Protein AF-T1HLT5-F1 (afdb_monomer)

Radius of gyration: 29.71 Å; Cα contacts (8 Å, |Δi|>4): 6; chains: 1; bounding box: 73×74×51 Å

Secondary structure (DSSP, 8-state):
-------PPPTTHHHHHHHHHHHHHHH--S-HHHHHHHHHHHHHHHHHHHHHTS------------------------------------

Sequence (90 aa):
MGSLIKVAVPEGIGSAMESLTKAILEEQPVDIYKFSYKHFQMKVQRRQEAVGSADSPLDEDNTRSKESTTEENKDTPTQPHLEELQITAV

Structure (mmCIF, N/CA/C/O backbone):
data_AF-T1HLT5-F1
#
_entry.id   AF-T1HLT5-F1
#
loop_
_atom_site.group_PDB
_atom_site.id
_atom_site.type_symbol
_atom_site.label_atom_id
_atom_site.label_alt_id
_atom_site.label_comp_id
_atom_site.label_asym_id
_atom_site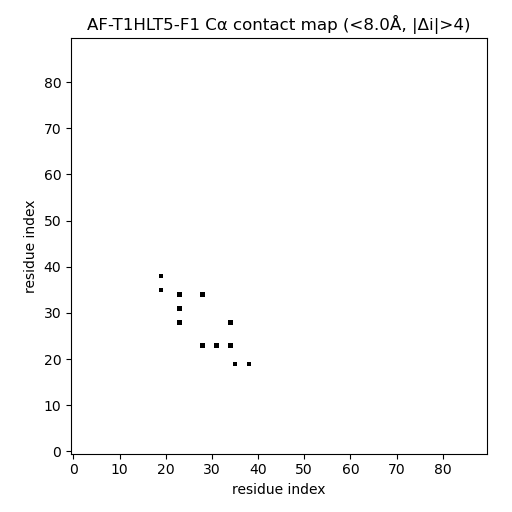.label_entity_id
_atom_site.label_seq_id
_atom_site.pdbx_PDB_ins_code
_atom_site.Cartn_x
_atom_site.Cartn_y
_atom_site.Cartn_z
_atom_site.occupancy
_atom_site.B_iso_or_equiv
_atom_site.auth_seq_id
_atom_site.auth_comp_id
_atom_site.auth_asym_id
_atom_site.auth_atom_id
_atom_site.pdbx_PDB_model_num
ATOM 1 N N . MET A 1 1 ? -4.622 -25.136 -28.170 1.00 48.50 1 MET A N 1
ATOM 2 C CA . MET A 1 1 ? -3.364 -24.954 -27.412 1.00 48.50 1 MET A CA 1
ATOM 3 C C . MET A 1 1 ? -3.441 -23.592 -26.740 1.00 48.50 1 MET A C 1
ATOM 5 O O . MET A 1 1 ? -3.465 -22.597 -27.450 1.00 48.50 1 MET A O 1
ATOM 9 N N . GLY A 1 2 ? -3.628 -23.537 -25.419 1.00 63.78 2 GLY A N 1
ATOM 10 C CA . GLY A 1 2 ? -3.744 -22.268 -24.691 1.00 63.78 2 GLY A CA 1
ATOM 11 C C . GLY A 1 2 ? -2.387 -21.576 -24.589 1.00 63.78 2 GLY A C 1
ATOM 12 O O . GLY A 1 2 ? -1.404 -22.213 -24.219 1.00 63.78 2 GLY A O 1
ATOM 13 N N . SER A 1 3 ? -2.328 -20.294 -24.946 1.00 70.06 3 SER A N 1
ATOM 14 C CA . SER A 1 3 ? -1.129 -19.471 -24.778 1.00 70.06 3 SER A CA 1
ATOM 15 C C . SER A 1 3 ? -0.806 -19.341 -23.288 1.00 70.06 3 SER A C 1
ATOM 17 O O . SER A 1 3 ? -1.595 -18.782 -22.528 1.00 70.06 3 SER A O 1
ATOM 19 N N . LEU A 1 4 ? 0.349 -19.858 -22.870 1.00 72.25 4 LEU A N 1
ATOM 20 C CA . LEU A 1 4 ? 0.888 -19.659 -21.526 1.00 72.25 4 LEU A CA 1
ATOM 21 C C . LEU A 1 4 ? 1.345 -18.202 -21.403 1.00 72.25 4 LEU A C 1
ATOM 23 O O . LEU A 1 4 ? 2.452 -17.848 -21.810 1.00 72.25 4 LEU A O 1
ATOM 27 N N . ILE A 1 5 ? 0.475 -17.342 -20.873 1.00 78.75 5 ILE A N 1
ATOM 28 C CA . ILE A 1 5 ? 0.832 -15.962 -20.538 1.00 78.75 5 ILE A CA 1
ATOM 29 C C . ILE A 1 5 ? 1.901 -16.020 -19.444 1.00 78.75 5 ILE A C 1
ATOM 31 O O . ILE A 1 5 ? 1.643 -16.464 -18.326 1.00 78.75 5 ILE A O 1
ATOM 35 N N . LYS A 1 6 ? 3.118 -15.580 -19.772 1.00 79.94 6 LYS A N 1
ATOM 36 C CA . LYS A 1 6 ? 4.180 -15.391 -18.784 1.00 79.94 6 LYS A CA 1
ATOM 37 C C . LYS A 1 6 ? 3.855 -1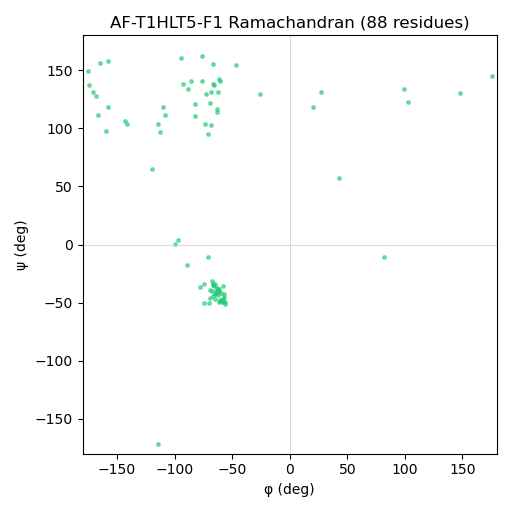4.146 -17.967 1.00 79.94 6 LYS A C 1
ATOM 39 O O . LYS A 1 6 ? 4.028 -13.029 -18.444 1.00 79.94 6 LYS A O 1
ATOM 44 N N . VAL A 1 7 ? 3.375 -14.348 -16.745 1.00 86.69 7 VAL A N 1
ATOM 45 C CA . VAL A 1 7 ? 3.214 -13.269 -15.768 1.00 86.69 7 VAL A CA 1
ATOM 46 C C . VAL A 1 7 ? 4.567 -13.042 -15.102 1.00 86.69 7 VAL A C 1
ATOM 48 O O . VAL A 1 7 ? 5.055 -13.901 -14.371 1.00 86.69 7 VAL A O 1
ATOM 51 N N . ALA A 1 8 ? 5.192 -11.902 -15.391 1.00 87.50 8 ALA A N 1
ATOM 52 C CA . ALA A 1 8 ? 6.404 -11.472 -14.707 1.00 87.50 8 ALA A CA 1
ATOM 53 C C . ALA A 1 8 ? 6.028 -10.668 -13.458 1.00 87.50 8 ALA A C 1
ATOM 55 O O . ALA A 1 8 ? 5.177 -9.781 -13.513 1.00 87.50 8 ALA A O 1
ATOM 56 N N . VAL A 1 9 ? 6.670 -10.980 -12.335 1.00 91.31 9 VAL A N 1
ATOM 57 C CA . VAL A 1 9 ? 6.530 -10.217 -11.092 1.00 91.31 9 VAL A CA 1
ATOM 58 C C . VAL A 1 9 ? 7.465 -9.005 -11.178 1.00 91.31 9 VAL A C 1
ATOM 60 O O . VAL A 1 9 ? 8.667 -9.212 -11.353 1.00 91.31 9 VAL A O 1
ATOM 63 N N . PRO A 1 10 ? 6.961 -7.758 -11.081 1.00 94.38 10 PRO A N 1
ATOM 64 C CA . PRO A 1 10 ? 7.810 -6.573 -11.137 1.00 94.38 10 PRO A CA 1
ATOM 65 C C . PRO A 1 10 ? 8.826 -6.548 -10.000 1.00 94.38 10 PRO A C 1
ATOM 67 O O . PRO A 1 10 ? 8.512 -6.893 -8.858 1.00 94.38 10 PRO A O 1
ATOM 70 N N . GLU A 1 11 ? 10.033 -6.083 -10.294 1.00 93.81 11 GLU A N 1
ATOM 71 C CA . GLU A 1 11 ? 11.043 -5.881 -9.265 1.00 93.81 11 GLU A CA 1
ATOM 72 C C . GLU A 1 11 ? 10.554 -4.871 -8.213 1.00 93.81 11 GLU A C 1
ATOM 74 O O . GLU A 1 11 ? 9.865 -3.895 -8.516 1.00 93.81 11 GLU A O 1
ATOM 79 N N . GLY A 1 12 ? 10.866 -5.132 -6.944 1.00 94.88 12 GLY A N 1
ATOM 80 C CA . GLY A 1 12 ? 10.501 -4.254 -5.832 1.00 94.88 12 GLY A CA 1
ATOM 81 C C . GLY A 1 12 ? 9.071 -4.409 -5.300 1.00 94.88 12 GLY A C 1
ATOM 82 O O . GLY A 1 12 ? 8.807 -3.917 -4.202 1.00 94.88 12 GLY A O 1
ATOM 83 N N . ILE A 1 13 ? 8.167 -5.140 -5.973 1.00 96.25 13 ILE A N 1
ATOM 84 C CA . ILE A 1 13 ? 6.803 -5.360 -5.449 1.00 96.25 13 ILE A CA 1
ATOM 85 C C . ILE A 1 13 ? 6.818 -6.103 -4.109 1.00 96.25 13 ILE A C 1
ATOM 87 O O . ILE A 1 13 ? 6.093 -5.729 -3.192 1.00 96.25 13 ILE A O 1
ATOM 91 N N . GLY A 1 14 ? 7.697 -7.102 -3.962 1.00 97.00 14 GLY A N 1
ATOM 92 C CA . GLY A 1 14 ? 7.850 -7.855 -2.715 1.00 97.00 14 GLY A CA 1
ATOM 93 C C . GLY A 1 14 ? 8.257 -6.951 -1.553 1.00 97.00 14 GLY A C 1
ATOM 94 O O . GLY A 1 14 ? 7.604 -6.954 -0.518 1.00 97.00 14 GLY A O 1
ATOM 95 N N . SER A 1 15 ? 9.261 -6.097 -1.762 1.00 96.94 15 SER A N 1
ATOM 96 C CA . SER A 1 15 ? 9.715 -5.130 -0.754 1.00 96.94 15 SER A CA 1
ATOM 97 C C . SER A 1 15 ? 8.639 -4.087 -0.418 1.00 96.94 15 SER A C 1
ATOM 99 O O . SER A 1 15 ? 8.437 -3.738 0.749 1.00 96.94 15 SER A O 1
ATOM 101 N N . ALA A 1 16 ? 7.901 -3.608 -1.425 1.00 96.62 16 ALA A N 1
ATOM 102 C CA .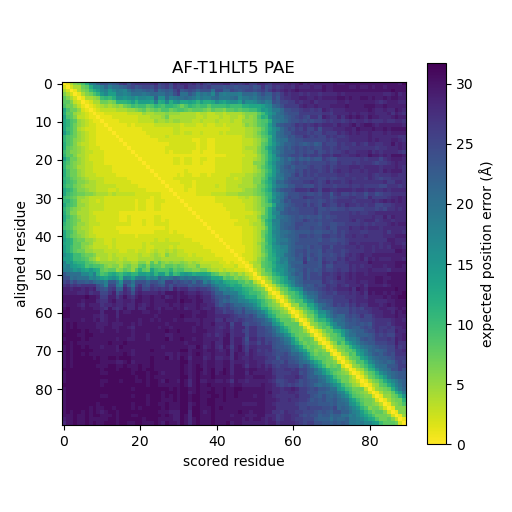 ALA A 1 16 ? 6.798 -2.675 -1.223 1.00 96.62 16 ALA A CA 1
ATOM 103 C C . ALA A 1 16 ? 5.705 -3.294 -0.339 1.00 96.62 16 ALA A C 1
ATOM 105 O O . ALA A 1 16 ? 5.307 -2.680 0.655 1.00 96.62 16 ALA A O 1
ATOM 106 N N . MET A 1 17 ? 5.290 -4.522 -0.649 1.00 98.12 17 MET A N 1
ATOM 107 C CA . MET A 1 17 ? 4.287 -5.251 0.125 1.00 98.12 17 MET A CA 1
ATOM 108 C C . MET A 1 17 ? 4.785 -5.605 1.526 1.00 98.12 17 MET A C 1
ATOM 110 O O . MET A 1 17 ? 4.072 -5.364 2.492 1.00 98.12 17 MET A O 1
ATOM 114 N N . GLU A 1 18 ? 6.022 -6.082 1.670 1.00 98.00 18 GLU A N 1
ATOM 115 C CA . GLU A 1 18 ? 6.619 -6.384 2.976 1.00 98.00 18 GLU A CA 1
ATOM 116 C C . GLU A 1 18 ? 6.623 -5.152 3.889 1.00 98.00 18 GLU A C 1
ATOM 118 O O . GLU A 1 18 ? 6.276 -5.237 5.066 1.00 98.00 18 GLU A O 1
ATOM 123 N N . SER A 1 19 ? 6.962 -3.983 3.342 1.00 97.88 19 SER A N 1
ATOM 124 C CA . SER A 1 19 ? 6.972 -2.743 4.116 1.00 97.88 19 SER A CA 1
ATOM 125 C C . SER A 1 19 ? 5.585 -2.317 4.598 1.00 97.88 19 SER A C 1
ATOM 127 O O . SER A 1 19 ? 5.473 -1.732 5.670 1.00 97.88 19 SER A O 1
ATOM 129 N N . LEU A 1 20 ? 4.541 -2.586 3.808 1.00 98.25 20 LEU A N 1
ATOM 130 C CA . LEU A 1 20 ? 3.162 -2.347 4.215 1.00 98.25 20 LEU A CA 1
ATOM 131 C C . LEU A 1 20 ? 2.770 -3.331 5.319 1.00 98.25 20 LEU A C 1
ATOM 133 O O . LEU A 1 20 ? 2.222 -2.916 6.335 1.00 98.25 20 LEU A O 1
ATOM 137 N N . THR A 1 21 ? 3.092 -4.614 5.144 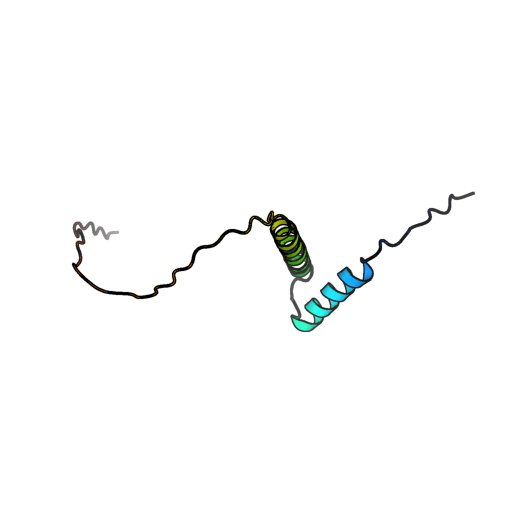1.00 98.25 21 THR A N 1
ATOM 138 C CA . THR A 1 21 ? 2.804 -5.655 6.135 1.00 98.25 21 THR A CA 1
ATOM 139 C C . THR A 1 21 ? 3.436 -5.330 7.485 1.00 98.25 21 THR A C 1
ATOM 141 O O . THR A 1 21 ? 2.754 -5.421 8.500 1.00 98.25 21 THR A O 1
ATOM 144 N N . LYS A 1 22 ? 4.703 -4.892 7.512 1.00 98.50 22 LYS A N 1
ATOM 145 C CA . LYS A 1 22 ? 5.371 -4.460 8.753 1.00 98.50 22 LYS A CA 1
ATOM 146 C C . LYS A 1 22 ? 4.620 -3.311 9.430 1.00 98.50 22 LYS A C 1
ATOM 148 O O . LYS A 1 22 ? 4.283 -3.427 10.601 1.00 98.50 22 LYS A O 1
ATOM 153 N N . ALA A 1 23 ? 4.268 -2.271 8.676 1.00 98.12 23 ALA A N 1
ATOM 154 C CA . ALA A 1 23 ? 3.547 -1.119 9.212 1.00 98.12 23 ALA A CA 1
ATOM 155 C C . ALA A 1 23 ? 2.145 -1.486 9.748 1.00 98.12 23 ALA A C 1
ATOM 157 O O . ALA A 1 23 ? 1.728 -0.988 10.789 1.00 98.12 23 ALA A O 1
ATOM 158 N N . ILE A 1 24 ? 1.432 -2.412 9.090 1.00 98.38 24 ILE A N 1
ATOM 159 C CA . ILE A 1 24 ? 0.136 -2.921 9.575 1.00 98.38 24 ILE A CA 1
ATOM 160 C C . ILE A 1 24 ? 0.297 -3.681 10.896 1.00 98.38 24 ILE A C 1
ATOM 162 O O . ILE A 1 24 ? -0.532 -3.524 11.789 1.00 98.38 24 ILE A O 1
ATOM 166 N N . LEU A 1 25 ? 1.335 -4.512 11.025 1.00 98.44 25 LEU A N 1
ATOM 167 C CA . LEU A 1 25 ? 1.586 -5.270 12.255 1.00 98.44 25 LEU A CA 1
ATOM 168 C C . LEU A 1 25 ? 1.964 -4.360 13.430 1.00 98.44 25 LEU A C 1
ATOM 170 O O . LEU A 1 25 ? 1.606 -4.662 14.567 1.00 98.44 25 LEU A O 1
ATOM 174 N N . GLU A 1 26 ? 2.665 -3.261 13.153 1.00 98.00 26 GLU A N 1
ATOM 175 C CA . GLU A 1 26 ? 3.071 -2.272 14.153 1.00 98.00 26 GLU A CA 1
ATOM 176 C C . GLU A 1 26 ? 1.899 -1.399 14.618 1.00 98.00 26 GLU A C 1
ATOM 178 O O . GLU A 1 26 ? 1.672 -1.267 15.819 1.00 98.00 26 GLU A O 1
ATOM 183 N N . GLU A 1 27 ? 1.137 -0.818 13.688 1.00 98.00 27 GLU A N 1
ATOM 184 C CA . GLU A 1 27 ? 0.084 0.153 14.021 1.00 98.00 27 GLU A CA 1
ATOM 185 C C . GLU A 1 27 ? -1.287 -0.485 14.290 1.00 98.00 27 GLU A C 1
ATOM 187 O O . GLU A 1 27 ? -2.159 0.163 14.866 1.00 98.00 27 GLU A O 1
ATOM 192 N N . GLN A 1 28 ? -1.494 -1.738 13.868 1.00 98.25 28 GLN A N 1
ATOM 193 C CA . GLN A 1 28 ? -2.770 -2.466 13.939 1.00 98.25 28 GLN A CA 1
ATOM 194 C C . GLN A 1 28 ? -3.992 -1.615 13.534 1.00 98.25 28 GLN A C 1
ATOM 196 O O . GLN A 1 28 ? -4.937 -1.443 14.311 1.00 98.25 28 GLN A O 1
ATOM 201 N N . PRO A 1 29 ? -4.002 -1.056 12.311 1.00 98.12 29 PRO A N 1
ATOM 202 C CA . PRO A 1 29 ? -5.076 -0.182 11.869 1.00 98.12 29 PRO A CA 1
ATOM 203 C C . PRO A 1 29 ? -6.397 -0.947 11.721 1.00 98.12 29 PRO A C 1
ATOM 205 O O . PRO A 1 29 ? -6.450 -2.029 11.139 1.00 98.12 29 PRO A O 1
ATOM 208 N N . VAL A 1 30 ? -7.494 -0.326 12.163 1.00 98.06 30 VAL A N 1
ATOM 209 C CA . VAL A 1 30 ? -8.857 -0.864 11.986 1.00 98.06 30 VAL A CA 1
ATOM 210 C C . VAL A 1 30 ? -9.262 -0.896 10.506 1.00 98.06 30 VAL 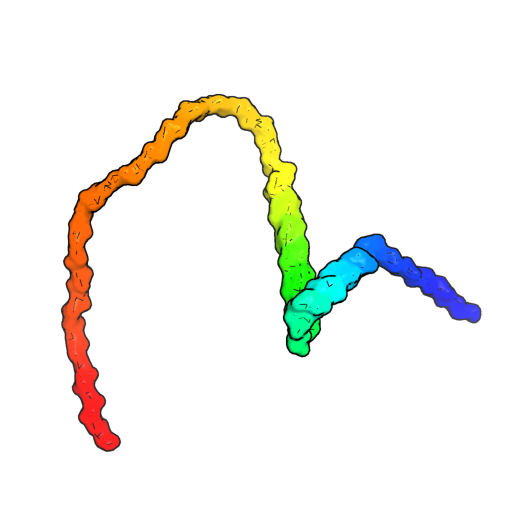A C 1
ATOM 212 O O . VAL A 1 30 ? -9.937 -1.820 10.061 1.00 98.06 30 VAL A O 1
ATOM 215 N N . ASP A 1 31 ? -8.831 0.102 9.729 1.00 98.25 31 ASP A N 1
ATOM 216 C CA . ASP A 1 31 ? -9.090 0.204 8.289 1.00 98.25 31 ASP A CA 1
ATOM 217 C C . ASP A 1 31 ? -7.785 0.053 7.498 1.00 98.25 31 ASP A C 1
ATOM 219 O O . ASP A 1 31 ? -7.023 1.007 7.301 1.00 98.25 31 ASP A O 1
ATOM 223 N N . ILE A 1 32 ? -7.545 -1.170 7.026 1.00 97.94 32 ILE A N 1
ATOM 224 C CA . ILE A 1 32 ? -6.338 -1.535 6.280 1.00 97.94 32 ILE A CA 1
ATOM 225 C C . ILE A 1 32 ? -6.287 -0.838 4.912 1.00 97.94 32 ILE A C 1
ATOM 227 O O . ILE A 1 32 ? -5.199 -0.504 4.439 1.00 97.94 32 ILE A O 1
ATOM 231 N N . TYR A 1 33 ? -7.426 -0.564 4.270 1.00 98.12 33 TYR A N 1
ATOM 232 C CA . TYR A 1 33 ? -7.448 0.065 2.946 1.00 98.12 33 TYR A CA 1
ATOM 233 C C . TYR A 1 33 ? -7.015 1.527 3.028 1.00 98.12 33 TYR A C 1
ATOM 235 O O . TYR A 1 33 ? -6.102 1.956 2.313 1.00 98.12 33 TYR A O 1
ATOM 243 N N . LYS A 1 34 ? -7.620 2.281 3.951 1.00 98.38 34 LYS A N 1
ATOM 244 C CA . LYS A 1 34 ? -7.252 3.679 4.200 1.00 98.38 34 LYS A CA 1
ATOM 245 C C . LYS A 1 34 ? -5.812 3.801 4.687 1.00 98.38 34 LYS A C 1
ATOM 247 O O . LYS A 1 34 ? -5.110 4.730 4.284 1.00 98.38 34 LYS A O 1
ATOM 252 N N . PHE A 1 35 ? -5.366 2.866 5.523 1.00 98.56 35 PHE A N 1
ATOM 253 C CA . PHE A 1 35 ? -3.981 2.801 5.973 1.00 98.56 35 PHE A CA 1
ATOM 254 C C . PHE A 1 35 ? -3.006 2.590 4.809 1.00 98.56 35 PHE A C 1
ATOM 256 O O . PHE A 1 35 ? -2.066 3.365 4.637 1.00 98.56 35 PHE A O 1
ATOM 263 N N . SER A 1 36 ? -3.278 1.604 3.951 1.00 98.19 36 SER A N 1
ATOM 264 C CA . SER A 1 36 ? -2.434 1.276 2.795 1.00 98.19 36 SER A CA 1
ATOM 265 C C . SER A 1 36 ? -2.297 2.451 1.828 1.00 98.19 36 SER A C 1
ATOM 267 O O . SER A 1 36 ? -1.193 2.740 1.362 1.00 98.19 36 SER A O 1
ATOM 269 N N . TYR A 1 37 ? -3.398 3.164 1.564 1.00 98.19 37 TYR A N 1
ATOM 270 C CA . TYR A 1 37 ? -3.382 4.377 0.745 1.00 98.19 37 TYR A CA 1
ATOM 271 C C . TYR A 1 37 ? -2.406 5.418 1.305 1.00 98.19 37 TYR A C 1
ATOM 273 O O . TYR A 1 37 ? -1.516 5.881 0.590 1.00 98.19 37 TYR A O 1
ATOM 281 N N . LYS A 1 38 ? -2.519 5.732 2.602 1.00 98.19 38 LYS A N 1
ATOM 282 C CA . LYS A 1 38 ? -1.639 6.701 3.268 1.00 98.19 38 LYS A CA 1
ATOM 283 C C . LYS A 1 38 ? -0.177 6.250 3.264 1.00 98.19 38 LYS A C 1
ATOM 285 O O . LYS A 1 38 ? 0.703 7.056 2.969 1.00 98.19 38 LYS A O 1
ATOM 290 N N . HIS A 1 39 ? 0.084 4.971 3.546 1.00 97.94 39 HIS A N 1
ATOM 291 C CA . HIS A 1 39 ? 1.435 4.399 3.557 1.00 97.94 39 HIS A CA 1
ATOM 292 C C . HIS A 1 39 ? 2.153 4.613 2.223 1.00 97.94 39 HIS A C 1
ATOM 294 O O . HIS A 1 39 ? 3.277 5.121 2.184 1.00 97.94 39 HIS A O 1
ATOM 300 N N . PHE A 1 40 ? 1.497 4.280 1.109 1.00 97.88 40 PHE A N 1
ATOM 301 C CA . PHE A 1 40 ? 2.096 4.462 -0.212 1.00 97.88 40 PHE A CA 1
ATOM 302 C C . PHE A 1 40 ? 2.128 5.925 -0.658 1.00 97.88 40 PHE A C 1
ATOM 304 O O . PHE A 1 40 ? 3.110 6.328 -1.283 1.00 97.88 40 PHE A O 1
ATOM 311 N N . GLN A 1 41 ? 1.136 6.740 -0.288 1.00 97.81 41 GLN A N 1
ATOM 312 C CA . GLN A 1 41 ? 1.143 8.178 -0.567 1.00 97.81 41 GLN A CA 1
ATOM 313 C C . GLN A 1 41 ? 2.379 8.861 0.042 1.00 97.81 41 GLN A C 1
ATOM 315 O O . GLN A 1 41 ? 3.099 9.563 -0.669 1.00 97.81 41 GLN A O 1
ATOM 320 N N . MET A 1 42 ? 2.693 8.580 1.312 1.00 96.19 42 MET A N 1
ATOM 321 C CA . MET A 1 42 ? 3.893 9.111 1.973 1.00 96.19 42 MET A CA 1
ATOM 322 C C . MET A 1 42 ? 5.187 8.663 1.281 1.00 96.19 42 MET A C 1
ATOM 324 O O . MET A 1 42 ? 6.134 9.439 1.160 1.00 96.19 42 MET A O 1
ATOM 328 N N . LYS A 1 43 ? 5.247 7.415 0.800 1.00 94.06 43 LYS A N 1
ATOM 329 C CA . LYS A 1 43 ? 6.422 6.904 0.076 1.00 94.06 43 LYS A CA 1
ATOM 330 C C . LYS A 1 43 ? 6.632 7.582 -1.274 1.00 94.06 43 LYS A C 1
ATOM 332 O O . LYS A 1 43 ? 7.777 7.854 -1.635 1.00 94.06 43 LYS A O 1
ATOM 337 N N . VAL A 1 44 ? 5.555 7.846 -2.011 1.00 95.25 44 VAL A N 1
ATOM 338 C CA . VAL A 1 44 ? 5.621 8.575 -3.285 1.00 95.25 44 VAL A CA 1
ATOM 339 C C . VAL A 1 44 ? 6.081 10.008 -3.044 1.00 95.25 44 VAL A C 1
ATOM 341 O O . VAL A 1 44 ? 7.011 10.455 -3.711 1.00 95.25 44 VAL A O 1
ATOM 344 N N . GLN A 1 45 ? 5.502 10.684 -2.051 1.00 94.38 45 GLN A N 1
ATOM 345 C CA . GLN A 1 45 ? 5.866 12.055 -1.704 1.00 94.38 45 GLN A CA 1
ATOM 346 C C . GLN A 1 45 ? 7.354 12.181 -1.338 1.00 94.38 45 GLN A C 1
ATOM 348 O O . GLN A 1 45 ? 8.066 12.975 -1.947 1.00 94.38 45 GLN A O 1
ATOM 353 N N . ARG A 1 46 ? 7.869 11.322 -0.447 1.00 92.69 46 ARG A N 1
ATOM 354 C CA . ARG A 1 46 ? 9.301 11.319 -0.084 1.00 92.69 46 ARG A CA 1
ATOM 355 C C . ARG A 1 46 ? 10.218 11.107 -1.285 1.00 92.69 46 ARG A C 1
ATOM 357 O O . ARG A 1 46 ? 11.313 11.656 -1.340 1.00 92.69 46 ARG A O 1
ATOM 364 N N . ARG A 1 47 ? 9.795 10.288 -2.253 1.00 90.94 47 ARG A N 1
ATOM 365 C CA . ARG A 1 47 ? 10.571 10.067 -3.478 1.00 90.94 47 ARG A CA 1
ATOM 366 C C . ARG A 1 47 ? 10.581 11.312 -4.362 1.00 90.94 47 ARG A C 1
ATOM 368 O O . ARG A 1 47 ? 11.618 11.618 -4.932 1.00 90.94 47 ARG A O 1
ATOM 375 N N . GLN A 1 48 ? 9.462 12.021 -4.470 1.00 89.19 48 GLN A N 1
ATOM 376 C CA . GLN A 1 48 ? 9.389 13.274 -5.226 1.00 89.19 48 GLN A CA 1
ATOM 377 C C . GLN A 1 48 ? 10.271 14.361 -4.599 1.00 89.19 48 GLN A C 1
ATOM 379 O O . GLN A 1 48 ? 11.007 15.027 -5.319 1.00 89.19 48 GLN A O 1
ATOM 384 N N . GLU A 1 49 ? 10.272 14.472 -3.270 1.00 86.12 49 GLU A N 1
ATOM 385 C CA . GLU A 1 49 ? 11.148 15.389 -2.525 1.00 86.12 49 GLU A CA 1
ATOM 386 C C . GLU A 1 49 ? 12.635 15.046 -2.720 1.00 86.12 49 GLU A C 1
ATOM 388 O O . GLU A 1 49 ? 13.458 15.932 -2.957 1.00 86.12 49 GLU A O 1
ATOM 393 N N . ALA A 1 50 ? 12.983 13.755 -2.700 1.00 82.00 50 ALA A N 1
ATOM 394 C CA . ALA A 1 50 ? 14.352 13.297 -2.938 1.00 82.00 50 ALA A CA 1
ATOM 395 C C . ALA A 1 50 ? 14.834 13.561 -4.376 1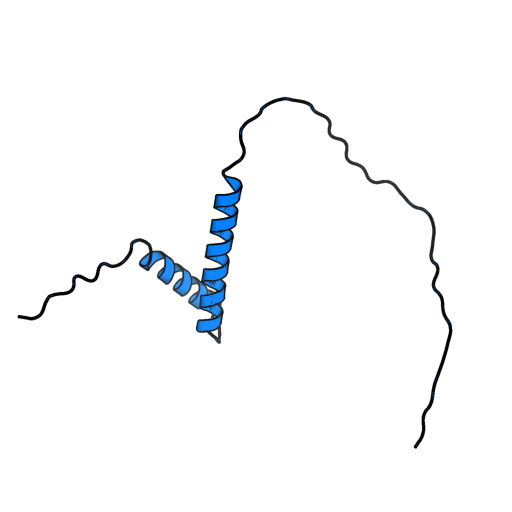.00 82.00 50 ALA A C 1
ATOM 397 O O . ALA A 1 50 ? 16.007 13.855 -4.581 1.00 82.00 50 ALA A O 1
ATOM 398 N N . VAL A 1 51 ? 13.942 13.471 -5.368 1.00 74.31 51 VAL A N 1
ATOM 399 C CA . VAL A 1 51 ? 14.272 13.740 -6.779 1.00 74.31 51 VAL A CA 1
ATOM 400 C C . VAL A 1 51 ? 14.345 15.245 -7.063 1.00 74.31 51 VAL A C 1
ATOM 402 O O . VAL A 1 51 ? 15.225 15.672 -7.801 1.00 74.31 51 VAL A O 1
ATOM 405 N N . GLY A 1 52 ? 13.493 16.064 -6.438 1.00 60.09 52 GLY A N 1
ATOM 406 C CA . GLY A 1 52 ? 13.527 17.529 -6.570 1.00 60.09 52 GLY A CA 1
ATOM 407 C C . GLY A 1 52 ? 14.712 18.213 -5.876 1.00 60.09 52 GLY A C 1
ATOM 408 O O . GLY A 1 52 ? 14.949 19.391 -6.109 1.00 60.09 52 GLY A O 1
ATOM 409 N N . SER A 1 53 ? 15.464 17.485 -5.045 1.00 58.72 53 SER A N 1
ATOM 410 C CA . SER A 1 53 ? 16.637 17.997 -4.317 1.00 58.72 53 SER A CA 1
ATOM 411 C C . SER A 1 53 ? 17.978 17.641 -4.979 1.00 58.72 53 SER A C 1
ATOM 413 O O . SER A 1 53 ? 19.029 17.973 -4.439 1.00 58.72 53 SER A O 1
ATOM 415 N N . ALA A 1 54 ? 17.960 16.932 -6.114 1.00 55.25 54 ALA A N 1
ATOM 416 C CA . ALA A 1 54 ? 19.163 16.444 -6.798 1.00 55.25 54 ALA A CA 1
ATOM 417 C C . ALA A 1 54 ? 19.642 17.345 -7.954 1.00 55.25 54 ALA A C 1
ATOM 419 O O . ALA A 1 54 ? 20.611 16.993 -8.620 1.00 55.25 54 ALA A O 1
ATOM 420 N N . ASP A 1 55 ? 18.992 18.491 -8.180 1.00 48.53 55 ASP A N 1
ATOM 421 C CA . ASP A 1 55 ? 19.303 19.428 -9.267 1.00 48.53 55 ASP A CA 1
ATOM 422 C C . ASP A 1 55 ? 19.696 20.803 -8.691 1.00 48.53 55 ASP A C 1
ATOM 424 O O . ASP A 1 55 ? 18.993 21.801 -8.830 1.00 48.53 55 ASP A O 1
ATOM 428 N N . SER A 1 56 ? 20.820 20.839 -7.970 1.00 46.97 56 SER A N 1
ATOM 429 C CA . SER A 1 56 ? 21.524 22.086 -7.649 1.00 46.97 56 SER A CA 1
ATOM 430 C C . SER A 1 56 ? 22.810 22.126 -8.475 1.00 46.97 56 SER A C 1
ATOM 432 O O . SER A 1 56 ? 23.706 21.317 -8.210 1.00 46.97 56 SER A O 1
ATOM 434 N N . PRO A 1 57 ? 22.941 23.034 -9.461 1.00 49.34 57 PRO A N 1
ATOM 435 C CA . PRO A 1 57 ? 24.221 23.300 -10.094 1.00 49.34 57 PRO A CA 1
ATOM 436 C C . PRO A 1 57 ? 25.185 23.840 -9.036 1.00 49.34 57 PRO A C 1
ATOM 438 O O . PRO A 1 57 ? 24.842 24.731 -8.256 1.00 49.34 57 PRO A O 1
ATOM 441 N N . LEU A 1 58 ? 26.383 23.265 -8.995 1.00 51.25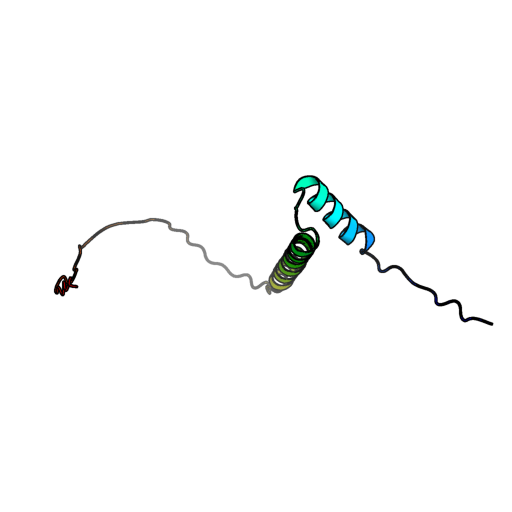 58 LEU A N 1
ATOM 442 C CA . LEU A 1 58 ? 27.509 23.813 -8.255 1.00 51.25 58 LEU A CA 1
ATOM 443 C C . LEU A 1 58 ? 27.943 25.110 -8.939 1.00 51.25 58 LEU A C 1
ATOM 445 O O . LEU A 1 58 ? 28.637 25.053 -9.948 1.00 51.25 58 LEU A O 1
ATOM 449 N N . ASP A 1 59 ? 27.580 26.246 -8.359 1.00 50.44 59 ASP A N 1
ATOM 450 C CA . ASP A 1 59 ? 28.368 27.466 -8.489 1.00 50.44 59 ASP A CA 1
ATOM 451 C C . ASP A 1 59 ? 28.906 27.817 -7.097 1.00 50.44 59 ASP A C 1
ATOM 453 O O . ASP A 1 59 ? 28.189 28.260 -6.196 1.00 50.44 59 ASP A O 1
ATOM 457 N N . GLU A 1 60 ? 30.193 27.532 -6.907 1.00 50.88 60 GLU A N 1
ATOM 458 C CA . GLU A 1 60 ? 31.005 28.120 -5.850 1.00 50.88 60 GLU A CA 1
ATOM 459 C C . GLU A 1 60 ? 31.217 29.610 -6.166 1.00 50.88 60 GLU A C 1
ATOM 461 O O . GLU A 1 60 ? 31.791 29.917 -7.204 1.00 50.88 60 GLU A O 1
ATOM 466 N N . ASP A 1 61 ? 30.819 30.526 -5.275 1.00 44.06 61 ASP A N 1
ATOM 467 C CA . ASP A 1 61 ? 31.710 31.593 -4.782 1.00 44.06 61 ASP A CA 1
ATOM 468 C C . ASP A 1 61 ? 31.130 32.296 -3.533 1.00 44.06 61 ASP A C 1
ATOM 470 O O . ASP A 1 61 ? 30.096 32.959 -3.555 1.00 44.06 61 ASP A O 1
ATOM 474 N N . ASN A 1 62 ? 31.814 32.064 -2.411 1.00 44.09 62 ASN A N 1
ATOM 475 C CA . ASN A 1 62 ? 32.176 32.997 -1.335 1.00 44.09 62 ASN A CA 1
ATOM 476 C C . ASN A 1 62 ? 31.354 34.315 -1.211 1.00 44.09 62 ASN A C 1
ATOM 478 O O . ASN A 1 62 ? 31.442 35.219 -2.031 1.00 44.09 62 ASN A O 1
ATOM 482 N N . THR A 1 63 ? 30.642 34.579 -0.108 1.00 40.69 63 THR A N 1
ATOM 483 C CA . THR A 1 63 ? 31.260 35.260 1.045 1.00 40.69 63 THR A CA 1
ATOM 484 C C . THR A 1 63 ? 30.385 35.224 2.309 1.00 40.69 63 THR A C 1
ATOM 486 O O . THR A 1 63 ? 29.229 35.630 2.354 1.00 40.69 63 THR A O 1
ATOM 489 N N . ARG A 1 64 ? 31.036 34.757 3.375 1.00 43.47 64 ARG A N 1
ATOM 490 C CA . ARG A 1 64 ? 30.803 34.952 4.815 1.00 43.47 64 ARG A CA 1
ATOM 491 C C . ARG A 1 64 ? 30.069 36.253 5.208 1.00 43.47 64 ARG A C 1
ATOM 493 O O . ARG A 1 64 ? 30.592 37.337 4.977 1.00 43.47 64 ARG A O 1
ATOM 500 N N . SER A 1 65 ? 29.013 36.132 6.021 1.00 43.47 65 SER A N 1
ATOM 501 C CA . SER A 1 65 ? 28.992 36.597 7.428 1.00 43.47 65 SER A CA 1
ATOM 502 C C . SER A 1 65 ? 27.739 36.117 8.165 1.00 43.47 65 SER A C 1
ATOM 504 O O . SER A 1 65 ? 26.624 36.215 7.668 1.00 43.47 65 SER A O 1
ATOM 506 N N . LYS A 1 66 ? 27.955 35.557 9.358 1.00 50.34 66 LYS A N 1
ATOM 507 C CA . LYS A 1 66 ? 26.920 35.229 10.341 1.00 50.34 66 LYS A CA 1
ATOM 508 C C . LYS A 1 66 ? 26.647 36.472 11.181 1.00 50.34 66 LYS A C 1
ATOM 510 O O . LYS A 1 66 ? 27.624 37.063 11.619 1.00 50.34 66 LYS A O 1
ATOM 515 N N . GLU A 1 67 ? 25.393 36.748 11.526 1.00 35.44 67 GLU A N 1
ATOM 516 C CA . GLU A 1 67 ? 25.059 37.275 12.854 1.00 35.44 67 GLU A CA 1
ATOM 517 C C . GLU A 1 67 ? 23.588 36.991 13.193 1.00 35.44 67 GLU A C 1
ATOM 519 O O . GLU A 1 67 ? 22.667 37.413 12.499 1.00 35.44 67 GLU A O 1
ATOM 524 N N . SER A 1 68 ? 23.395 36.213 14.257 1.00 43.16 68 SER A N 1
ATOM 525 C CA . SER A 1 68 ? 22.162 36.153 15.039 1.00 43.16 68 SER A CA 1
ATOM 526 C C . SER A 1 68 ? 22.098 37.397 15.920 1.00 43.16 68 SER A C 1
ATOM 528 O O . SER A 1 68 ? 23.115 37.683 16.536 1.00 43.16 68 SER A O 1
ATOM 530 N N . THR A 1 69 ? 20.944 38.038 16.116 1.00 32.22 69 THR A N 1
ATOM 531 C CA . THR A 1 69 ? 20.282 38.170 17.437 1.00 32.22 69 THR A CA 1
ATOM 532 C C . THR A 1 69 ? 19.033 39.052 17.388 1.00 32.22 69 THR A C 1
ATOM 534 O O . THR A 1 69 ? 18.928 40.014 16.640 1.00 32.22 69 THR A O 1
ATOM 537 N N . THR A 1 70 ? 18.077 38.634 18.208 1.00 41.94 70 THR A N 1
ATOM 538 C CA . THR A 1 70 ? 16.826 39.266 18.627 1.00 41.94 70 THR A CA 1
ATOM 539 C C . THR A 1 70 ? 17.055 40.529 19.462 1.00 41.94 70 THR A C 1
ATOM 541 O O . THR A 1 70 ? 17.826 40.437 20.404 1.00 41.94 70 THR A O 1
ATOM 544 N N . GLU A 1 71 ? 16.300 41.607 19.217 1.00 43.00 71 GLU A N 1
ATOM 545 C CA . GLU A 1 71 ? 15.862 42.662 20.168 1.00 43.00 71 GLU A CA 1
ATOM 546 C C . GLU A 1 71 ? 14.720 43.449 19.480 1.00 43.00 71 GLU A C 1
ATOM 548 O O . GLU A 1 71 ? 14.690 43.510 18.255 1.00 43.00 71 GLU A O 1
ATOM 553 N N . GLU A 1 72 ? 13.767 44.150 20.087 1.00 38.88 72 GLU A N 1
ATOM 554 C CA . GLU A 1 72 ? 13.036 44.154 21.357 1.00 38.88 72 GLU A CA 1
ATOM 555 C C . GLU A 1 72 ? 11.968 45.277 21.168 1.00 38.88 72 GLU A C 1
ATOM 557 O O . GLU A 1 72 ? 12.270 46.312 20.586 1.00 38.88 72 GLU A O 1
ATOM 562 N N . ASN A 1 73 ? 10.718 45.037 21.594 1.00 40.22 73 ASN A N 1
ATOM 563 C CA . ASN A 1 73 ? 9.607 45.963 21.931 1.00 40.22 73 ASN A CA 1
ATOM 564 C C . ASN A 1 73 ? 9.479 47.374 21.298 1.00 40.22 73 ASN A C 1
ATOM 566 O O . ASN A 1 73 ? 10.308 48.241 21.549 1.00 40.22 73 ASN A O 1
ATOM 570 N N . LYS A 1 74 ? 8.273 47.707 20.786 1.00 40.88 74 LYS A N 1
ATOM 571 C CA . LYS A 1 74 ? 7.300 48.573 21.505 1.00 40.88 74 LYS A CA 1
ATOM 572 C C . LYS A 1 74 ? 5.949 48.734 20.782 1.00 40.88 74 LYS A C 1
ATOM 574 O O . LYS A 1 74 ? 5.888 48.809 19.562 1.00 40.88 74 LYS A O 1
ATOM 579 N N . ASP A 1 75 ? 4.929 48.914 21.617 1.00 43.25 75 ASP A N 1
ATOM 580 C CA . ASP A 1 75 ? 3.619 49.538 21.394 1.00 43.25 75 ASP A CA 1
ATOM 581 C C . ASP A 1 75 ? 2.381 48.663 21.127 1.00 43.25 75 ASP A C 1
ATOM 583 O O . ASP A 1 75 ? 2.373 47.673 20.405 1.00 43.25 75 ASP A O 1
ATOM 587 N N . THR A 1 76 ? 1.333 49.043 21.857 1.00 45.34 76 THR A N 1
ATOM 588 C CA . THR A 1 76 ? 0.266 48.207 22.430 1.00 45.34 76 THR A CA 1
ATOM 589 C C . THR A 1 76 ? -1.095 48.546 21.764 1.00 45.34 76 THR A C 1
ATOM 591 O O . THR A 1 76 ? -1.107 49.224 20.741 1.00 45.34 76 THR A O 1
ATOM 594 N N . PRO A 1 77 ? -2.255 48.037 22.231 1.00 47.56 77 PRO A N 1
ATOM 595 C CA . PRO A 1 77 ? -3.292 47.430 21.398 1.00 47.56 77 PRO A CA 1
ATOM 596 C C . PRO A 1 77 ? -4.413 48.407 20.988 1.00 47.56 77 PRO A C 1
ATOM 598 O O . PRO A 1 77 ? -4.675 49.404 21.657 1.00 47.56 77 PRO A O 1
ATOM 601 N N . THR A 1 78 ? -5.184 48.102 19.943 1.00 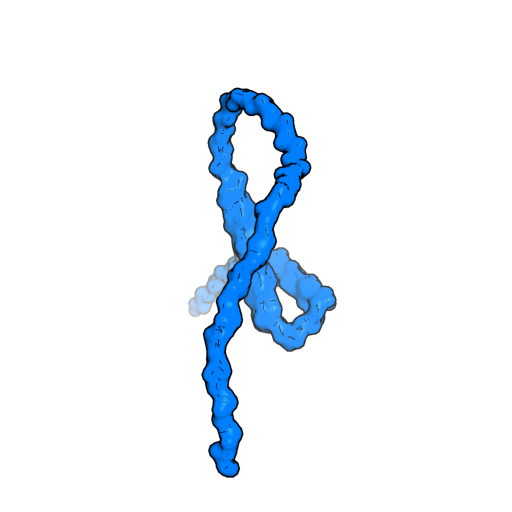37.22 78 THR A N 1
ATOM 602 C CA . THR A 1 78 ? -6.463 48.800 19.711 1.00 37.22 78 THR A CA 1
ATOM 603 C C . THR A 1 78 ? -7.518 47.827 19.197 1.00 37.22 78 THR A C 1
ATOM 605 O O . THR A 1 78 ? -7.509 47.418 18.040 1.00 37.22 78 THR A O 1
ATOM 608 N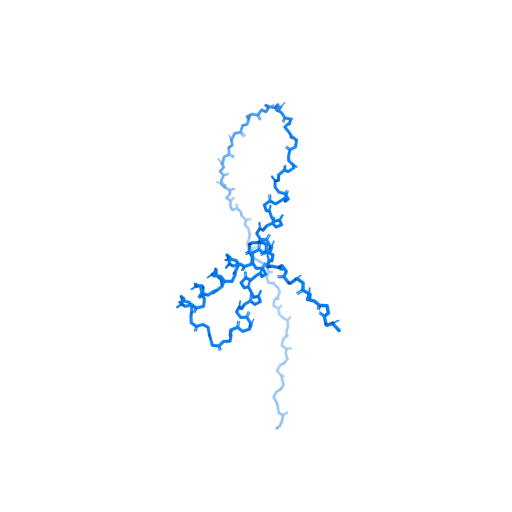 N . GLN A 1 79 ? -8.425 47.446 20.099 1.00 49.31 79 GLN A N 1
ATOM 609 C CA . GLN A 1 79 ? -9.764 46.973 19.753 1.00 49.31 79 GLN A CA 1
ATOM 610 C C . GLN A 1 79 ? -10.573 48.125 19.144 1.00 49.31 79 GLN A C 1
ATOM 612 O O . GLN A 1 79 ? -10.379 49.278 19.534 1.00 49.31 79 GLN A O 1
ATOM 617 N N . PRO A 1 80 ? -11.584 47.809 18.329 1.00 48.12 80 PRO A N 1
ATOM 618 C CA . PRO A 1 80 ? -12.873 48.459 18.521 1.00 48.12 80 PRO A CA 1
ATOM 619 C C . PRO A 1 80 ? -13.923 47.472 19.050 1.00 48.12 80 PRO A C 1
ATOM 621 O O . PRO A 1 80 ? -14.255 46.464 18.430 1.00 48.12 80 PRO A O 1
ATOM 624 N N . HIS A 1 81 ? -14.404 47.812 20.243 1.00 36.09 81 HIS A N 1
ATOM 625 C CA . HIS A 1 81 ? -15.691 47.458 20.834 1.00 36.09 81 HIS A CA 1
ATOM 626 C C . HIS A 1 81 ? -16.809 48.311 20.192 1.00 36.09 81 HIS A C 1
ATOM 628 O O . HIS A 1 81 ? -16.508 49.392 19.682 1.00 36.09 81 HIS A O 1
ATOM 634 N N . LEU A 1 82 ? -18.065 47.856 20.352 1.00 41.81 82 LEU A N 1
ATOM 635 C CA . LEU A 1 82 ? -19.386 48.411 19.961 1.00 41.81 82 LEU A CA 1
ATOM 636 C C . LEU A 1 82 ? -19.962 47.720 18.704 1.00 41.81 82 LEU A C 1
ATOM 638 O O . LEU A 1 82 ? -19.313 47.688 17.670 1.00 41.81 82 LEU A O 1
ATOM 642 N N . GLU A 1 83 ? -21.152 47.116 18.704 1.00 48.44 83 GLU A N 1
ATOM 643 C CA . GLU A 1 83 ? -22.301 47.296 19.593 1.00 48.44 83 GLU A CA 1
ATOM 644 C C . GLU A 1 83 ? -23.234 46.074 19.591 1.00 48.44 83 GLU A C 1
ATOM 646 O O . GLU A 1 83 ? -23.237 45.240 18.687 1.00 48.44 83 GLU A O 1
ATOM 651 N N . GLU A 1 84 ? -23.990 46.007 20.680 1.00 45.72 84 GLU A N 1
ATOM 652 C CA . GLU A 1 84 ? -25.048 45.076 21.047 1.00 45.72 84 GLU A CA 1
ATOM 653 C C . GLU A 1 84 ? -26.077 44.802 19.944 1.00 45.72 84 GLU A C 1
ATOM 655 O O . GLU A 1 84 ? -26.388 45.673 19.142 1.00 45.72 84 GLU A O 1
ATOM 660 N N . LEU A 1 85 ? -26.712 43.627 20.010 1.00 50.03 85 LEU A N 1
ATOM 661 C CA . LEU A 1 85 ? -28.174 43.524 19.957 1.00 50.03 85 LEU A CA 1
ATOM 662 C C . LEU A 1 85 ? -28.602 42.179 20.560 1.00 50.03 85 LEU A C 1
ATOM 664 O O . LEU A 1 85 ? -28.569 41.126 19.925 1.00 50.03 85 LEU A O 1
ATOM 668 N N . GLN A 1 86 ? -28.989 42.236 21.834 1.00 45.03 86 GLN A N 1
ATOM 669 C CA . GLN A 1 86 ? -29.834 41.230 22.466 1.00 45.03 86 GLN A CA 1
ATOM 670 C C . GLN A 1 86 ? -31.229 41.319 21.846 1.00 45.03 86 GLN A C 1
ATOM 672 O O . GLN A 1 86 ? -31.796 42.408 21.855 1.00 45.03 86 GLN A O 1
ATOM 677 N N . ILE A 1 87 ? -31.825 40.203 21.416 1.00 48.00 87 ILE A N 1
ATOM 678 C CA . ILE A 1 87 ? -33.287 40.052 21.467 1.00 48.00 87 ILE A CA 1
ATOM 679 C C . ILE A 1 87 ? -33.629 38.598 21.822 1.00 48.00 87 ILE A C 1
ATOM 681 O O . ILE A 1 87 ? -33.495 37.684 21.012 1.00 48.00 87 ILE A O 1
ATOM 685 N N . THR A 1 88 ? -34.078 38.418 23.063 1.00 43.09 88 THR A N 1
ATOM 686 C CA . THR A 1 88 ? -34.831 37.261 23.563 1.00 43.09 88 THR A CA 1
ATOM 687 C C . THR A 1 88 ? -36.327 37.561 23.427 1.00 43.09 88 THR A C 1
ATOM 689 O O . THR A 1 88 ? -36.727 38.671 23.769 1.00 43.09 88 THR A O 1
ATOM 692 N N . ALA A 1 89 ? -37.116 36.575 22.980 1.00 42.16 89 ALA A N 1
ATOM 693 C CA . ALA A 1 89 ? -38.566 36.324 23.175 1.00 42.16 89 ALA A CA 1
ATOM 694 C C . ALA A 1 89 ? -39.090 35.636 21.894 1.00 42.16 89 ALA A C 1
ATOM 696 O O . ALA A 1 89 ? -38.777 36.087 20.797 1.00 42.16 89 ALA A O 1
ATOM 697 N N . VAL A 1 90 ? -39.822 34.520 21.924 1.00 46.69 90 VAL A N 1
ATOM 698 C CA . VAL A 1 90 ? -40.981 34.139 22.754 1.00 46.69 90 VAL A CA 1
ATOM 699 C C . VAL A 1 90 ? -40.960 32.637 23.025 1.00 46.69 90 VAL A C 1
ATOM 701 O O . VAL A 1 90 ? -40.568 31.889 22.102 1.00 46.69 90 VAL A O 1
#

Organism: Rhodnius prolixus (NCBI:txid13249)

pLDDT: mean 71.88, std 24.71, range [32.22, 98.56]

Solvent-accessible surface area (backbone atoms only — not comparable to full-atom values): 6508 Å² total; per-residue (Å²): 134,83,82,82,78,82,81,78,81,64,86,64,51,67,59,54,50,52,56,49,52,52,51,45,71,72,67,61,58,92,53,60,67,67,47,51,52,51,57,50,50,54,53,52,49,54,51,51,56,58,60,71,68,70,80,71,83,90,74,90,77,90,80,92,82,87,82,89,84,90,86,79,91,87,89,82,89,82,84,85,84,86,82,88,82,89,84,90,85,134

Mean predicted aligned error: 18.1 Å

Foldseek 3Di:
DDDPPDDDDDPCPVVLVVVLVVVCVVPVDPDSVVSNVVVVVVVVVVVVVVVVPPDDDDDDDDDDDDDDDDDDDDDDDDDDDDDDDDDDDD

Nearest PDB structures (foldseek):
  5h77-assembly1_B  TM=9.974E-01  e=1.106E-01  Homo sapiens
  4zp3-assembly2_D  TM=8.580E-01  e=6.981E-02  Homo sapiens